Protein AF-A0A0K8QN02-F1 (afdb_monomer_lite)

Structure (mmCIF, N/CA/C/O backbone):
data_AF-A0A0K8QN02-F1
#
_entry.id   AF-A0A0K8QN02-F1
#
loop_
_atom_site.group_PDB
_atom_site.id
_atom_site.type_symbol
_atom_site.label_atom_id
_atom_site.label_alt_id
_atom_site.label_comp_id
_atom_site.label_asym_id
_atom_site.label_entity_id
_atom_site.label_seq_id
_atom_site.pdbx_PDB_ins_code
_atom_site.Cartn_x
_atom_site.Cartn_y
_atom_site.Cartn_z
_atom_site.occupancy
_atom_site.B_iso_or_equiv
_atom_site.auth_seq_id
_atom_site.auth_comp_id
_atom_site.auth_asym_id
_atom_site.auth_atom_id
_atom_site.pdbx_PDB_model_num
ATOM 1 N N . MET A 1 1 ? 34.586 -6.198 -24.414 1.00 59.16 1 MET A N 1
ATOM 2 C CA . MET A 1 1 ? 33.559 -7.266 -24.437 1.00 59.16 1 MET A CA 1
ATOM 3 C C . MET A 1 1 ? 32.762 -7.383 -23.126 1.00 59.16 1 MET A C 1
ATOM 5 O O . MET A 1 1 ? 31.981 -8.313 -23.021 1.00 59.16 1 MET A O 1
ATOM 9 N N . ALA A 1 2 ? 32.884 -6.453 -22.167 1.00 63.19 2 ALA A N 1
ATOM 10 C CA . ALA A 1 2 ? 31.941 -6.329 -21.040 1.00 63.19 2 ALA A CA 1
ATOM 11 C C . ALA A 1 2 ? 30.757 -5.384 -21.366 1.00 63.19 2 ALA A C 1
ATOM 13 O O . ALA A 1 2 ? 29.639 -5.599 -20.924 1.00 63.19 2 ALA A O 1
ATOM 14 N N . ASP A 1 3 ? 30.987 -4.439 -22.284 1.00 80.38 3 ASP A N 1
ATOM 15 C CA . ASP A 1 3 ? 30.097 -3.317 -22.614 1.00 80.38 3 ASP A CA 1
ATOM 16 C C . ASP A 1 3 ? 28.637 -3.696 -22.930 1.00 80.38 3 ASP A C 1
ATOM 18 O O . ASP A 1 3 ? 27.709 -3.095 -22.409 1.00 80.38 3 ASP A O 1
ATOM 22 N N . VAL A 1 4 ? 28.395 -4.749 -23.716 1.00 90.06 4 VAL A N 1
ATOM 23 C CA . VAL A 1 4 ? 27.017 -5.140 -24.081 1.00 90.06 4 VAL A CA 1
ATOM 24 C C . VAL A 1 4 ? 26.248 -5.803 -22.937 1.00 90.06 4 VAL A C 1
ATOM 26 O O . VAL A 1 4 ? 25.025 -5.716 -22.891 1.00 90.06 4 VAL A O 1
ATOM 29 N N . ILE A 1 5 ? 26.954 -6.478 -22.027 1.00 91.75 5 ILE A N 1
ATOM 30 C CA . ILE A 1 5 ? 26.333 -7.126 -20.868 1.00 91.75 5 ILE A CA 1
ATOM 31 C C . ILE A 1 5 ? 26.069 -6.082 -19.785 1.00 91.75 5 ILE A C 1
ATOM 33 O O . ILE A 1 5 ? 24.987 -6.075 -19.204 1.00 91.75 5 ILE A O 1
ATOM 37 N N . ASP A 1 6 ? 27.012 -5.162 -19.581 1.00 91.75 6 ASP A N 1
ATOM 38 C CA . ASP A 1 6 ? 26.863 -4.053 -18.640 1.00 91.75 6 ASP A CA 1
ATOM 39 C C . ASP A 1 6 ? 25.699 -3.137 -19.059 1.00 91.75 6 ASP A C 1
ATOM 41 O O . ASP A 1 6 ? 24.791 -2.898 -18.267 1.00 91.75 6 ASP A O 1
ATOM 45 N N . GLN A 1 7 ? 25.623 -2.751 -20.341 1.00 90.75 7 GLN A N 1
ATOM 46 C CA . GLN A 1 7 ? 24.508 -1.956 -20.879 1.00 90.75 7 GLN A CA 1
ATOM 47 C C . GLN A 1 7 ? 23.143 -2.645 -20.721 1.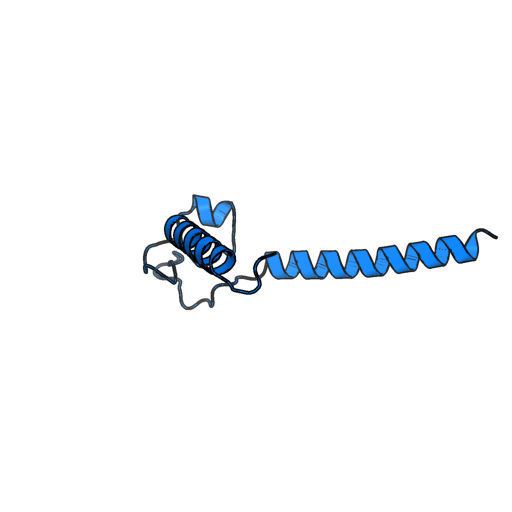00 90.75 7 GLN A C 1
ATOM 49 O O . GLN A 1 7 ? 22.145 -1.992 -20.412 1.00 90.75 7 GLN A O 1
ATOM 54 N N . ALA A 1 8 ? 23.078 -3.963 -20.939 1.00 92.56 8 ALA A N 1
ATOM 55 C CA . ALA A 1 8 ? 21.837 -4.718 -20.782 1.00 92.56 8 ALA A CA 1
ATOM 56 C C . ALA A 1 8 ? 21.386 -4.778 -19.313 1.00 92.56 8 ALA A C 1
ATOM 58 O O . ALA A 1 8 ? 20.193 -4.642 -19.029 1.00 92.56 8 ALA A O 1
ATOM 59 N N . ASN A 1 9 ? 22.331 -4.943 -18.384 1.00 94.12 9 ASN A N 1
ATOM 60 C CA . ASN A 1 9 ? 22.048 -4.956 -16.952 1.00 94.12 9 ASN A CA 1
ATOM 61 C C . ASN A 1 9 ? 21.595 -3.580 -16.454 1.00 94.12 9 ASN A C 1
ATOM 63 O O . ASN A 1 9 ? 20.591 -3.499 -15.748 1.00 94.12 9 ASN A O 1
ATOM 67 N N . ASP A 1 10 ? 22.261 -2.504 -16.879 1.00 94.62 10 ASP A N 1
ATOM 68 C CA . ASP A 1 10 ? 21.898 -1.132 -16.509 1.00 94.62 10 ASP A CA 1
ATOM 69 C C . ASP A 1 10 ? 20.473 -0.783 -16.956 1.00 94.62 10 ASP A C 1
ATOM 71 O O . ASP A 1 10 ? 19.695 -0.184 -16.203 1.00 94.62 10 ASP A O 1
ATOM 75 N N . LEU A 1 11 ? 20.095 -1.201 -18.170 1.00 94.19 11 LEU A N 1
ATOM 76 C CA . LEU A 1 11 ? 18.734 -1.020 -18.661 1.00 94.19 11 LEU A CA 1
ATOM 77 C C . LEU A 1 11 ? 17.733 -1.788 -17.789 1.00 94.19 11 LEU A C 1
ATOM 79 O O . LEU A 1 11 ? 16.779 -1.183 -17.293 1.00 94.19 11 LEU A O 1
ATOM 83 N N . ALA A 1 12 ? 17.976 -3.076 -17.535 1.00 94.75 12 ALA A N 1
ATOM 84 C CA . ALA A 1 12 ? 17.093 -3.906 -16.718 1.00 94.75 12 ALA A CA 1
ATOM 85 C C . ALA A 1 12 ? 16.929 -3.360 -15.286 1.00 94.75 12 ALA A C 1
ATOM 87 O O . ALA A 1 12 ? 15.815 -3.321 -14.751 1.00 94.75 12 ALA A O 1
ATOM 88 N N . ASP A 1 13 ? 18.013 -2.881 -14.672 1.00 95.38 13 ASP A N 1
ATOM 89 C CA . ASP A 1 13 ? 17.986 -2.281 -13.338 1.00 95.38 13 ASP A CA 1
ATOM 90 C C . ASP A 1 13 ? 17.220 -0.958 -13.319 1.00 95.38 13 ASP A C 1
ATOM 92 O O . ASP A 1 13 ? 16.465 -0.688 -12.373 1.00 95.38 13 ASP A O 1
ATOM 96 N N . SER A 1 14 ? 17.351 -0.144 -14.368 1.00 95.19 14 SER A N 1
ATOM 97 C CA . SER A 1 14 ? 16.605 1.109 -14.498 1.00 95.19 14 SER A CA 1
ATOM 98 C C . SER A 1 14 ? 15.095 0.861 -14.611 1.00 95.19 14 SER A C 1
ATOM 100 O O . SER A 1 14 ? 14.306 1.486 -13.889 1.00 95.19 14 SER A O 1
ATOM 102 N N . GLU A 1 15 ? 14.688 -0.115 -15.426 1.00 96.50 15 GLU A N 1
ATOM 103 C CA . GLU A 1 15 ? 13.292 -0.507 -15.618 1.00 96.50 15 GLU A CA 1
ATOM 104 C C . GLU A 1 15 ? 12.705 -1.078 -14.326 1.00 96.50 15 GLU A C 1
ATOM 106 O O . GLU A 1 15 ? 11.642 -0.649 -13.861 1.00 96.50 15 GLU A O 1
ATOM 111 N N . ARG A 1 16 ? 13.434 -1.992 -13.677 1.00 95.81 16 ARG A N 1
ATOM 112 C CA . ARG A 1 16 ? 13.030 -2.580 -12.398 1.00 95.81 16 ARG A CA 1
ATOM 113 C C . ARG A 1 16 ? 12.865 -1.513 -11.324 1.00 95.81 16 ARG A C 1
ATOM 115 O O . ARG A 1 16 ? 11.864 -1.507 -10.603 1.00 95.81 16 ARG A O 1
ATOM 122 N N . SER A 1 17 ? 13.814 -0.586 -11.235 1.00 95.88 17 SER A N 1
ATOM 123 C CA . SER A 1 17 ? 13.766 0.524 -10.283 1.00 95.88 17 SER A CA 1
ATOM 124 C C . SER A 1 17 ? 12.560 1.429 -10.528 1.00 95.88 17 SER A C 1
ATOM 126 O O . SER A 1 17 ? 11.896 1.832 -9.570 1.00 95.88 17 SER A O 1
ATOM 128 N N . ALA A 1 18 ? 12.234 1.726 -11.788 1.00 94.88 18 ALA A N 1
ATOM 129 C CA . ALA A 1 18 ? 11.056 2.514 -12.136 1.00 94.88 18 ALA A CA 1
ATOM 130 C C . ALA A 1 18 ? 9.758 1.828 -11.678 1.00 94.88 18 ALA A C 1
ATOM 132 O O . ALA A 1 18 ? 8.920 2.460 -11.030 1.00 94.88 18 ALA A O 1
ATOM 133 N N . LEU A 1 19 ? 9.620 0.522 -11.923 1.00 94.56 19 LEU A N 1
ATOM 134 C CA . LEU A 1 19 ? 8.451 -0.251 -11.492 1.00 94.56 19 LEU A CA 1
ATOM 135 C C . LEU A 1 19 ? 8.315 -0.303 -9.965 1.00 94.56 19 LEU A C 1
ATOM 137 O O . LEU A 1 19 ? 7.223 -0.081 -9.437 1.00 94.56 19 LEU A O 1
ATOM 141 N N . VAL A 1 20 ? 9.416 -0.534 -9.242 1.00 94.06 20 VAL A N 1
ATOM 142 C CA . VAL A 1 20 ? 9.420 -0.526 -7.769 1.00 94.06 20 VAL A CA 1
ATOM 143 C C . VAL A 1 20 ? 8.982 0.838 -7.236 1.00 94.06 20 VAL A C 1
ATOM 145 O O . VAL A 1 20 ? 8.132 0.901 -6.348 1.00 94.06 20 VAL A O 1
ATOM 148 N N . ARG A 1 21 ? 9.492 1.937 -7.805 1.00 93.12 21 ARG A N 1
ATOM 149 C CA . ARG A 1 21 ? 9.099 3.300 -7.412 1.00 93.12 21 ARG A CA 1
ATOM 150 C C . ARG A 1 21 ? 7.604 3.539 -7.610 1.00 93.12 21 ARG A C 1
ATOM 152 O O . ARG A 1 21 ? 6.953 4.057 -6.704 1.00 93.12 21 ARG A O 1
ATOM 159 N N . LEU A 1 22 ? 7.044 3.121 -8.747 1.00 90.19 22 LEU A N 1
ATOM 160 C CA . LEU A 1 22 ? 5.605 3.233 -9.008 1.00 90.19 22 LEU A CA 1
ATOM 161 C C . LEU A 1 22 ? 4.777 2.418 -8.007 1.00 90.19 22 LEU A C 1
ATOM 163 O O . LEU A 1 22 ? 3.765 2.906 -7.503 1.00 90.19 22 LEU A O 1
ATOM 167 N N . GLN A 1 23 ? 5.210 1.198 -7.686 1.00 87.50 23 GLN A N 1
ATOM 168 C CA . GLN A 1 23 ? 4.519 0.339 -6.726 1.00 87.50 23 GLN A CA 1
ATOM 169 C C . GLN A 1 23 ? 4.539 0.929 -5.310 1.00 87.50 23 GLN A C 1
ATOM 171 O O . GLN A 1 23 ? 3.504 0.954 -4.642 1.00 87.50 23 GLN A O 1
ATOM 176 N N . VAL A 1 24 ? 5.687 1.448 -4.864 1.00 86.56 24 VAL A N 1
ATOM 177 C CA . VAL A 1 24 ? 5.817 2.131 -3.568 1.00 86.56 24 VAL A CA 1
ATOM 178 C C . VAL A 1 24 ? 4.918 3.366 -3.521 1.00 86.56 24 VAL A C 1
ATOM 180 O O . VAL A 1 24 ? 4.153 3.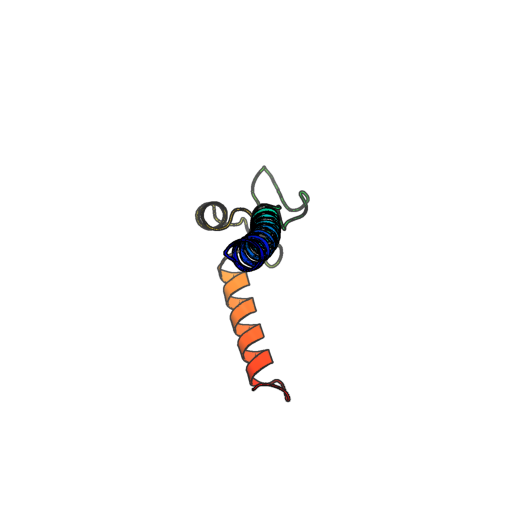520 -2.570 1.00 86.56 24 VAL A O 1
ATOM 183 N N . ALA A 1 25 ? 4.931 4.196 -4.569 1.00 84.06 25 ALA A N 1
ATOM 184 C CA . ALA A 1 25 ? 4.083 5.384 -4.650 1.00 84.06 25 ALA A CA 1
ATOM 185 C C . ALA A 1 25 ? 2.588 5.030 -4.557 1.00 84.06 25 ALA A C 1
ATOM 187 O O . ALA A 1 25 ? 1.848 5.650 -3.795 1.00 84.06 25 ALA A O 1
ATOM 188 N N . ARG A 1 26 ? 2.141 3.978 -5.256 1.00 79.38 26 ARG A N 1
ATOM 189 C CA . ARG A 1 26 ? 0.762 3.461 -5.152 1.00 79.38 26 ARG A CA 1
ATOM 190 C C . ARG A 1 26 ? 0.418 2.945 -3.754 1.00 79.38 26 ARG A C 1
ATOM 192 O O . ARG A 1 26 ? -0.727 3.061 -3.326 1.00 79.38 26 ARG A O 1
ATOM 199 N N . GLY A 1 27 ? 1.381 2.349 -3.053 1.00 71.62 27 GLY A N 1
ATOM 200 C CA . GLY A 1 27 ? 1.214 1.907 -1.668 1.00 71.62 27 GLY A CA 1
ATOM 201 C C . GLY A 1 27 ? 1.075 3.068 -0.680 1.00 71.62 27 GLY A C 1
ATOM 202 O O . GLY A 1 27 ? 0.354 2.938 0.303 1.00 71.62 27 GLY A O 1
ATOM 203 N N . GLN A 1 28 ? 1.719 4.203 -0.956 1.00 70.56 28 GLN A N 1
ATOM 204 C CA . GLN A 1 28 ? 1.674 5.401 -0.113 1.00 70.56 28 GLN A CA 1
ATOM 205 C C . GLN A 1 28 ? 0.466 6.303 -0.389 1.00 70.56 28 GLN A C 1
ATOM 207 O O . GLN A 1 28 ? 0.080 7.083 0.480 1.00 70.56 28 GLN A O 1
ATOM 212 N N . GLN A 1 29 ? -0.153 6.207 -1.570 1.00 63.59 29 GLN A N 1
ATOM 213 C CA . GLN A 1 29 ? -1.342 6.998 -1.871 1.00 63.59 29 GLN A CA 1
ATOM 214 C C . GLN A 1 29 ? -2.523 6.598 -0.964 1.00 63.59 29 GLN A C 1
ATOM 216 O O . GLN A 1 29 ? -2.824 5.403 -0.824 1.00 63.59 29 GLN A O 1
ATOM 221 N N . PRO A 1 30 ? -3.223 7.579 -0.358 1.00 57.56 30 PRO A N 1
ATOM 222 C CA . PRO A 1 30 ? -4.467 7.331 0.354 1.00 57.56 30 PRO A CA 1
ATOM 223 C C . PRO A 1 30 ? -5.485 6.733 -0.618 1.00 57.56 30 PRO A C 1
ATOM 225 O O . PRO A 1 30 ? -5.888 7.372 -1.584 1.00 57.56 30 PRO A O 1
ATOM 228 N N . ARG A 1 31 ? -5.897 5.487 -0.376 1.00 60.09 31 ARG A N 1
ATOM 229 C CA . ARG A 1 31 ? -6.928 4.811 -1.183 1.00 60.09 31 ARG A CA 1
ATOM 230 C C . ARG A 1 31 ? -8.342 5.265 -0.826 1.00 60.09 31 ARG A C 1
ATOM 232 O O . ARG A 1 31 ? -9.285 4.940 -1.538 1.00 60.09 31 ARG A O 1
ATOM 239 N N . VAL A 1 32 ? -8.481 6.011 0.268 1.00 55.25 32 VAL A N 1
ATOM 240 C CA . VAL A 1 32 ? -9.742 6.611 0.688 1.00 55.25 32 VAL A CA 1
ATOM 241 C C . VAL A 1 32 ? -9.789 8.045 0.166 1.00 55.25 32 VAL A C 1
ATOM 243 O O . VAL A 1 32 ? -8.872 8.818 0.457 1.00 55.25 32 VAL A O 1
ATOM 246 N N . PRO A 1 33 ? -10.851 8.439 -0.548 1.00 55.88 33 PRO A N 1
ATOM 247 C CA . PRO A 1 33 ? -11.158 9.845 -0.730 1.00 55.88 33 PRO A CA 1
ATOM 248 C C . PRO A 1 33 ? -11.261 10.539 0.645 1.00 55.88 33 PRO A C 1
ATOM 250 O O . PRO A 1 33 ? -11.764 9.918 1.589 1.00 55.88 33 PRO A O 1
ATOM 253 N N . PRO A 1 34 ? -10.827 11.805 0.789 1.00 55.38 34 PRO A N 1
ATOM 254 C CA . PRO A 1 34 ? -10.821 12.520 2.072 1.00 55.38 34 PRO A CA 1
ATOM 255 C C . PRO A 1 34 ? -12.207 12.610 2.737 1.00 55.38 34 PRO A C 1
ATOM 257 O O . PRO A 1 34 ? -12.292 12.827 3.942 1.00 55.38 34 PRO A O 1
ATOM 260 N N . GLN A 1 35 ? -13.286 12.377 1.982 1.00 52.56 35 GLN A N 1
ATOM 261 C CA . GLN A 1 35 ? -14.671 12.406 2.459 1.00 52.56 35 GLN A CA 1
ATOM 262 C C . GLN A 1 35 ? -15.100 11.291 3.442 1.00 52.56 35 GLN A C 1
ATOM 264 O O . GLN A 1 35 ? -16.242 11.316 3.883 1.00 52.56 35 GLN A O 1
ATOM 269 N N . HIS A 1 36 ? -14.229 10.355 3.842 1.00 57.59 36 HIS A N 1
ATOM 270 C CA . HIS A 1 36 ? -14.542 9.350 4.884 1.00 57.59 36 HIS A CA 1
ATOM 271 C C . HIS A 1 36 ? -13.777 9.576 6.198 1.00 57.59 36 HIS A C 1
ATOM 273 O O . HIS A 1 36 ? -13.456 8.626 6.918 1.00 57.59 36 HIS A O 1
ATOM 279 N N . ALA A 1 37 ? -13.446 10.831 6.502 1.00 63.31 37 ALA A N 1
ATOM 280 C CA . ALA A 1 37 ? -12.935 11.230 7.804 1.00 63.31 37 ALA A CA 1
ATOM 281 C C . ALA A 1 37 ? -13.993 12.050 8.556 1.00 63.31 37 ALA A C 1
ATOM 283 O O . ALA A 1 37 ? -14.348 13.145 8.124 1.00 63.31 37 ALA A O 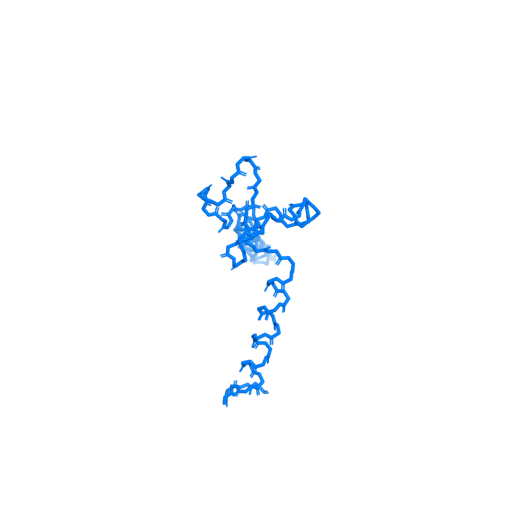1
ATOM 284 N N . THR A 1 38 ? -14.476 11.541 9.690 1.00 67.25 38 THR A N 1
ATOM 285 C CA . THR A 1 38 ? -15.342 12.284 10.624 1.00 67.25 38 THR A CA 1
ATOM 286 C C . THR A 1 38 ? -14.536 12.555 11.887 1.00 67.25 38 THR A C 1
ATOM 288 O O . THR A 1 38 ? -13.913 11.642 12.428 1.00 67.25 38 THR A O 1
ATOM 291 N N . ASP A 1 39 ? -14.471 13.814 12.324 1.00 70.94 39 ASP A N 1
ATOM 292 C CA . ASP A 1 39 ? -13.700 14.244 13.503 1.00 70.94 39 ASP A CA 1
ATOM 293 C C . ASP A 1 39 ? -12.216 13.820 13.479 1.00 70.94 39 ASP A C 1
ATOM 295 O O . ASP A 1 39 ? -11.619 13.470 14.497 1.00 70.94 39 ASP A O 1
ATOM 299 N N . GLY A 1 40 ? -11.609 13.796 12.286 1.00 72.88 40 GLY A N 1
ATOM 300 C CA . GLY A 1 40 ? -10.213 13.383 12.092 1.00 72.88 40 GLY A CA 1
ATOM 301 C C . GLY A 1 40 ? -9.969 11.871 12.181 1.00 72.88 40 GLY A C 1
ATOM 302 O O . GLY A 1 40 ? -8.825 11.427 12.081 1.00 72.88 40 GLY A O 1
ATOM 303 N N . ARG A 1 41 ? -11.022 11.061 12.334 1.00 75.12 41 ARG A N 1
ATOM 304 C CA . ARG A 1 41 ? -10.948 9.594 12.349 1.00 75.12 41 ARG A CA 1
ATOM 305 C C . ARG A 1 41 ? -11.368 9.039 11.002 1.00 75.12 41 ARG A C 1
ATOM 307 O O . ARG A 1 41 ? -12.379 9.462 10.451 1.00 75.12 41 ARG A O 1
ATOM 314 N N . ARG A 1 42 ? -10.622 8.060 10.486 1.00 82.00 42 ARG A N 1
ATOM 315 C CA . ARG A 1 42 ? -11.037 7.348 9.273 1.00 82.00 42 ARG A CA 1
ATOM 316 C C . ARG A 1 42 ? -12.159 6.382 9.574 1.00 82.00 42 ARG A C 1
ATOM 318 O O . ARG A 1 42 ? -12.070 5.628 10.541 1.00 82.00 42 ARG A O 1
ATOM 325 N N . ILE A 1 43 ? -13.151 6.374 8.703 1.00 88.56 43 ILE A N 1
ATOM 326 C CA . ILE A 1 43 ? -14.329 5.531 8.803 1.00 88.56 43 ILE A CA 1
ATOM 327 C C . ILE A 1 43 ? -14.243 4.409 7.767 1.00 88.56 43 ILE A C 1
ATOM 329 O O . ILE A 1 43 ? -13.816 4.625 6.633 1.00 88.56 43 ILE A O 1
ATOM 333 N N . CYS A 1 44 ? -14.616 3.202 8.181 1.00 87.62 44 CYS A N 1
ATOM 334 C CA . CYS A 1 44 ? -14.742 2.043 7.314 1.00 87.62 44 CYS A CA 1
ATOM 335 C C . CYS A 1 44 ? -15.838 2.292 6.273 1.00 87.62 44 CYS A C 1
ATOM 337 O O . CYS A 1 44 ? -16.967 2.619 6.635 1.00 87.62 44 CYS A O 1
ATOM 339 N N . ILE A 1 45 ? -15.524 2.090 4.993 1.00 86.81 45 ILE A N 1
ATOM 340 C CA . ILE A 1 45 ? -16.486 2.289 3.901 1.00 86.81 45 ILE A CA 1
ATOM 341 C C . ILE A 1 45 ? -17.635 1.266 3.904 1.00 86.81 45 ILE A C 1
ATOM 343 O O . ILE A 1 45 ? -18.708 1.559 3.388 1.00 86.81 45 ILE A O 1
ATOM 347 N N . ASP A 1 46 ? -17.425 0.087 4.496 1.00 88.56 46 ASP A N 1
ATOM 348 C CA . ASP A 1 46 ? -18.407 -1.002 4.481 1.00 88.56 46 ASP A CA 1
ATOM 349 C C . ASP A 1 46 ? -19.386 -0.937 5.660 1.00 88.56 46 ASP A C 1
ATOM 351 O O . ASP A 1 46 ? -20.595 -1.055 5.470 1.00 88.56 46 ASP A O 1
ATOM 355 N N . CYS A 1 47 ? -18.877 -0.765 6.887 1.00 88.88 47 CYS A N 1
ATOM 356 C CA . CYS A 1 47 ? -19.700 -0.797 8.103 1.00 88.88 47 CYS A CA 1
ATOM 357 C C . CYS A 1 47 ? -19.931 0.574 8.750 1.00 88.88 47 CYS A C 1
ATOM 359 O O . CYS A 1 47 ? -20.758 0.681 9.650 1.00 88.88 47 CYS A O 1
ATOM 361 N N . GLY A 1 48 ? -19.214 1.622 8.331 1.00 88.06 48 GLY A N 1
ATOM 362 C CA . GLY A 1 48 ? -19.342 2.957 8.921 1.00 88.06 48 GLY A CA 1
ATOM 363 C C . GLY A 1 48 ? -18.695 3.120 10.303 1.00 88.06 48 GLY A C 1
ATOM 364 O O . GLY A 1 48 ? -18.815 4.183 10.908 1.00 88.06 48 GLY A O 1
ATOM 365 N N . GLU A 1 49 ? -17.989 2.108 10.814 1.00 89.81 49 GLU A N 1
ATOM 366 C CA . GLU A 1 49 ? -17.271 2.202 12.088 1.00 89.81 49 GLU A CA 1
ATOM 367 C C . GLU A 1 49 ? -15.874 2.827 11.925 1.00 89.81 49 GLU A C 1
ATOM 369 O O . GLU A 1 49 ? -15.255 2.709 10.862 1.00 89.81 49 GLU A O 1
ATOM 374 N N . PRO A 1 50 ? -15.318 3.466 12.970 1.00 89.25 50 PRO A N 1
ATOM 375 C CA . PRO A 1 50 ? -13.955 3.983 12.933 1.00 89.25 50 PRO A CA 1
ATOM 376 C C . PRO A 1 50 ? -12.918 2.875 12.708 1.00 89.25 50 PRO A C 1
ATOM 378 O O . PRO A 1 50 ? -12.890 1.872 13.421 1.00 89.25 50 PRO A O 1
ATOM 381 N N . ILE A 1 51 ? -12.003 3.080 11.759 1.00 89.44 51 ILE A N 1
ATOM 382 C CA . ILE A 1 51 ? -10.877 2.169 11.533 1.00 89.44 51 ILE A CA 1
ATOM 383 C C . ILE A 1 51 ? -9.909 2.290 12.713 1.00 89.44 51 ILE A C 1
ATOM 385 O O . ILE A 1 51 ? -9.498 3.390 13.093 1.00 89.44 51 ILE A O 1
ATOM 389 N N . SER A 1 52 ? -9.522 1.148 13.286 1.00 89.88 52 SER A N 1
ATOM 390 C CA . SER A 1 52 ? -8.634 1.121 14.446 1.00 89.88 52 SER A CA 1
ATOM 391 C C . SER A 1 52 ? -7.280 1.771 14.145 1.00 89.88 52 SER A C 1
ATOM 393 O O . SER A 1 52 ? -6.711 1.631 13.058 1.00 89.88 52 SER A O 1
ATOM 395 N N . HIS A 1 53 ? -6.713 2.447 15.146 1.00 87.50 53 HIS A N 1
ATOM 396 C CA . HIS A 1 53 ? -5.396 3.071 15.008 1.00 87.50 53 HIS A CA 1
ATOM 397 C C . HIS A 1 53 ? -4.306 2.037 14.691 1.00 87.50 53 HIS A C 1
ATOM 399 O O . HIS A 1 53 ? -3.403 2.309 13.909 1.00 87.50 53 HIS A O 1
ATOM 405 N N . GLN A 1 54 ? -4.413 0.824 15.242 1.00 89.56 54 GLN A N 1
ATOM 406 C CA . GLN A 1 54 ? -3.494 -0.272 14.935 1.00 89.56 54 GLN A CA 1
ATOM 407 C C . GLN A 1 54 ? -3.538 -0.654 13.446 1.00 89.56 54 GLN A C 1
ATOM 409 O O . GLN A 1 54 ? -2.487 -0.856 12.838 1.00 89.56 54 GLN A O 1
ATOM 414 N N . ARG A 1 55 ? -4.734 -0.699 12.835 1.00 89.81 55 ARG A N 1
ATOM 415 C CA . ARG A 1 55 ? -4.884 -0.973 11.398 1.00 89.81 55 ARG A CA 1
ATOM 416 C C . ARG A 1 55 ? -4.291 0.153 10.560 1.00 89.81 55 ARG A C 1
ATOM 418 O O . ARG A 1 55 ? -3.559 -0.138 9.624 1.00 89.81 55 ARG A O 1
ATOM 425 N N . LEU A 1 56 ? -4.546 1.411 10.922 1.00 86.56 56 LEU A N 1
ATOM 426 C CA . LEU A 1 56 ? -3.985 2.575 10.224 1.00 86.56 56 LEU A CA 1
ATOM 427 C C . LEU A 1 56 ? -2.462 2.693 10.390 1.00 86.56 56 LEU A C 1
ATOM 429 O O . LEU A 1 56 ? -1.793 3.164 9.478 1.00 86.56 56 LEU A O 1
ATOM 433 N N . ALA A 1 57 ? -1.900 2.246 11.512 1.00 85.50 57 ALA A N 1
ATOM 434 C CA . ALA A 1 57 ? -0.453 2.210 11.709 1.00 85.50 57 ALA A CA 1
ATOM 435 C C . ALA A 1 57 ? 0.220 1.137 10.835 1.00 85.50 57 ALA A C 1
ATOM 437 O O . ALA A 1 57 ? 1.274 1.389 10.259 1.00 85.50 57 ALA A O 1
ATOM 438 N N . ALA A 1 58 ? -0.394 -0.046 10.709 1.00 88.75 58 ALA A N 1
ATOM 439 C CA . ALA A 1 58 ? 0.127 -1.131 9.875 1.00 88.75 58 ALA A CA 1
ATOM 440 C C . ALA A 1 58 ? -0.116 -0.899 8.373 1.00 88.75 58 ALA A C 1
ATOM 442 O O . ALA A 1 58 ? 0.742 -1.195 7.543 1.00 88.75 58 ALA A O 1
ATOM 443 N N . VAL A 1 59 ? -1.292 -0.374 8.023 1.00 86.94 59 VAL A N 1
ATOM 444 C CA . VAL A 1 59 ? -1.724 -0.087 6.653 1.00 86.94 59 VAL A CA 1
ATOM 445 C C . VAL A 1 59 ? -2.273 1.342 6.608 1.00 86.94 59 VAL A C 1
ATOM 447 O O . VAL A 1 59 ? -3.482 1.563 6.750 1.00 86.94 59 VAL A O 1
ATOM 450 N N . PRO A 1 60 ? -1.402 2.341 6.372 1.00 81.81 60 PRO A N 1
ATOM 451 C CA . PRO A 1 60 ? -1.783 3.749 6.378 1.00 81.81 60 PRO A CA 1
ATOM 452 C C . PRO A 1 60 ? -2.814 4.134 5.333 1.00 81.81 60 PRO A C 1
ATOM 454 O O . PRO A 1 60 ? -3.326 5.238 5.382 1.00 81.81 60 PRO A O 1
ATOM 457 N N . ASN A 1 61 ? -3.157 3.289 4.372 1.00 78.00 61 ASN A N 1
ATOM 458 C CA . ASN A 1 61 ? -4.173 3.562 3.359 1.00 78.00 61 ASN A CA 1
ATOM 459 C C . ASN A 1 61 ? -5.376 2.612 3.443 1.00 78.00 61 ASN A C 1
ATOM 461 O O . ASN A 1 61 ? -6.105 2.493 2.461 1.00 78.00 61 ASN A O 1
ATOM 465 N N . ALA A 1 62 ? -5.606 1.972 4.596 1.00 85.12 62 ALA A N 1
ATOM 466 C CA . ALA A 1 62 ? -6.778 1.127 4.810 1.00 85.12 62 ALA A CA 1
ATOM 467 C C . ALA A 1 62 ? -8.085 1.915 4.584 1.00 85.12 62 ALA A C 1
ATOM 469 O O . ALA A 1 62 ? -8.226 3.047 5.063 1.00 85.12 62 ALA A O 1
ATOM 470 N N . VAL A 1 63 ? -9.010 1.304 3.836 1.00 86.94 63 VAL A N 1
ATOM 471 C CA . VAL A 1 63 ? -10.345 1.835 3.477 1.00 86.94 63 VAL A CA 1
ATOM 472 C C . VAL A 1 63 ? -11.480 1.157 4.255 1.00 86.94 63 VAL A C 1
ATOM 474 O O . VAL A 1 63 ? -12.584 1.688 4.324 1.00 86.94 63 VAL A O 1
ATOM 477 N N . ALA A 1 64 ? -11.205 -0.004 4.849 1.00 88.69 64 ALA A N 1
ATOM 478 C CA . ALA A 1 64 ? -12.153 -0.821 5.592 1.00 88.69 64 ALA A CA 1
ATOM 479 C C . ALA A 1 64 ? -11.518 -1.310 6.905 1.00 88.69 64 ALA A C 1
ATOM 481 O O . ALA A 1 64 ? -10.292 -1.287 7.064 1.00 88.69 64 ALA A O 1
ATOM 482 N N . CYS A 1 65 ? -12.350 -1.709 7.868 1.00 91.00 65 CYS A N 1
ATOM 483 C CA . CYS A 1 65 ? -11.883 -2.342 9.098 1.00 91.00 65 CYS A CA 1
ATOM 484 C C . CYS A 1 65 ? -11.434 -3.788 8.832 1.00 91.00 65 CYS A C 1
ATOM 486 O O . CYS A 1 65 ? -11.827 -4.404 7.839 1.00 91.00 65 CYS A O 1
ATOM 488 N N . THR A 1 66 ? -10.636 -4.342 9.749 1.00 91.75 66 THR A N 1
ATOM 489 C CA . THR A 1 66 ? -10.105 -5.710 9.645 1.00 91.75 66 THR A CA 1
ATOM 490 C C . THR A 1 66 ? -11.209 -6.752 9.451 1.00 91.75 66 THR A C 1
ATOM 492 O O . THR A 1 66 ? -11.034 -7.679 8.664 1.00 91.75 66 THR A O 1
ATOM 495 N N . ASP A 1 67 ? -12.354 -6.589 10.118 1.00 91.88 67 ASP A N 1
ATOM 496 C CA . ASP A 1 67 ? -13.463 -7.545 10.040 1.00 91.88 67 ASP A CA 1
ATOM 497 C C . ASP A 1 67 ? -14.136 -7.527 8.662 1.00 91.88 67 ASP A C 1
ATOM 499 O O . ASP A 1 67 ? -14.408 -8.580 8.082 1.00 91.88 67 ASP A O 1
ATOM 503 N N . CYS A 1 68 ? -14.348 -6.333 8.097 1.00 90.75 68 CYS A N 1
ATOM 504 C CA . CYS A 1 68 ? -14.905 -6.178 6.753 1.00 90.75 68 CYS A CA 1
ATOM 505 C C . CYS A 1 68 ? -13.939 -6.699 5.679 1.00 90.75 68 CYS A C 1
ATOM 507 O O . CYS A 1 68 ? -14.378 -7.385 4.752 1.00 90.75 68 CYS A O 1
ATOM 509 N N . GLU A 1 69 ? -12.631 -6.459 5.833 1.00 89.50 69 GLU A N 1
ATOM 510 C CA . GLU A 1 69 ? -11.613 -7.036 4.945 1.00 89.50 69 GLU A CA 1
ATOM 511 C C . GLU A 1 69 ? -11.591 -8.565 5.025 1.00 89.50 69 GLU A C 1
ATOM 513 O O . GLU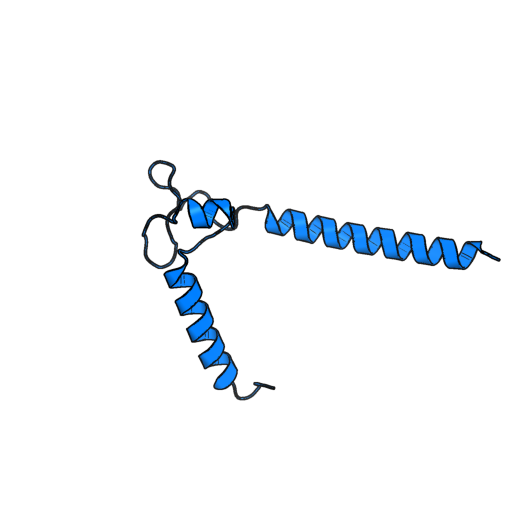 A 1 69 ? -11.647 -9.227 3.989 1.00 89.50 69 GLU A O 1
ATOM 518 N N . ALA A 1 70 ? -11.605 -9.147 6.227 1.00 90.19 70 ALA A N 1
ATOM 519 C CA . ALA A 1 70 ? -11.654 -10.598 6.391 1.00 90.19 70 ALA A CA 1
ATOM 520 C C . ALA A 1 70 ? -12.918 -11.190 5.743 1.00 90.19 70 ALA A C 1
ATOM 522 O O . ALA A 1 70 ? -12.849 -12.176 5.001 1.00 90.19 70 ALA A O 1
ATOM 523 N N . ALA A 1 71 ? -14.078 -10.563 5.953 1.00 88.56 71 ALA A N 1
ATOM 524 C CA . ALA A 1 71 ? -15.332 -10.981 5.336 1.00 88.56 71 ALA A CA 1
ATOM 525 C C . ALA A 1 71 ? -15.295 -10.890 3.798 1.00 88.56 71 ALA A C 1
ATOM 527 O O . ALA A 1 71 ? -15.842 -11.761 3.113 1.00 88.56 71 ALA A O 1
ATOM 528 N N . ALA A 1 72 ? -14.657 -9.862 3.233 1.00 86.62 72 ALA A N 1
ATOM 529 C CA . ALA A 1 72 ? -14.441 -9.742 1.792 1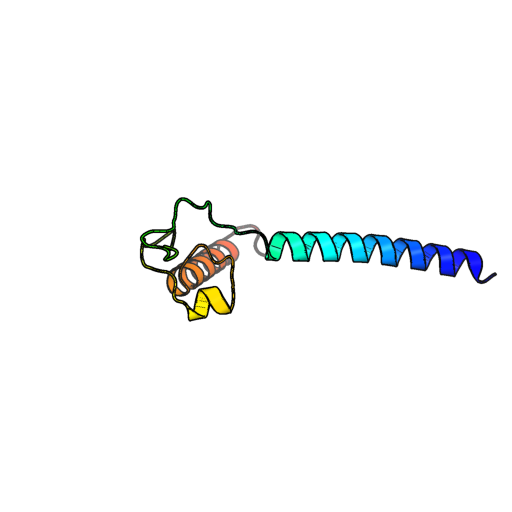.00 86.62 72 ALA A CA 1
ATOM 530 C C . ALA A 1 72 ? -13.522 -10.857 1.264 1.00 86.62 72 ALA A C 1
ATOM 532 O O . ALA A 1 72 ? -13.885 -11.543 0.312 1.00 86.62 72 ALA A O 1
ATOM 533 N N . GLU A 1 73 ? -12.401 -11.135 1.934 1.00 85.31 73 GLU A N 1
ATOM 534 C CA . GLU A 1 73 ? -11.485 -12.221 1.557 1.00 85.31 73 GLU A CA 1
ATOM 535 C C . GLU A 1 73 ? -12.144 -13.606 1.615 1.00 85.31 73 GLU A C 1
ATOM 537 O O . GLU A 1 73 ? -11.860 -14.487 0.795 1.00 85.31 73 GLU A O 1
ATOM 542 N N . HIS A 1 74 ? -13.021 -13.842 2.593 1.00 81.25 74 HIS A N 1
ATOM 543 C CA . HIS A 1 74 ? -13.809 -15.071 2.661 1.00 81.25 74 HIS A CA 1
ATOM 544 C C . HIS A 1 74 ? -14.788 -15.169 1.485 1.00 81.25 74 HIS A C 1
ATOM 546 O O . HIS A 1 74 ? -14.825 -16.207 0.817 1.00 81.25 74 HIS A O 1
ATOM 552 N N . ARG A 1 75 ? -15.526 -14.092 1.175 1.00 76.69 75 ARG A N 1
ATOM 553 C CA . ARG A 1 75 ? -16.433 -14.034 0.013 1.00 76.69 75 ARG A CA 1
ATOM 554 C C . ARG A 1 75 ? -15.694 -14.278 -1.302 1.00 76.69 75 ARG A C 1
ATOM 556 O O . ARG A 1 75 ? -16.137 -15.115 -2.088 1.00 76.69 75 ARG A O 1
ATOM 563 N N . ASP A 1 76 ? -14.541 -13.651 -1.500 1.00 74.12 76 ASP A N 1
ATOM 564 C CA . ASP A 1 76 ? -13.709 -13.835 -2.690 1.00 74.12 76 ASP A CA 1
ATOM 565 C C . ASP A 1 76 ? -13.186 -15.265 -2.816 1.00 74.12 76 ASP A C 1
ATOM 567 O O . ASP A 1 76 ? -13.202 -15.838 -3.906 1.00 74.12 76 ASP A O 1
ATOM 571 N N . ARG A 1 77 ? -12.767 -15.892 -1.710 1.00 70.31 77 ARG A N 1
ATOM 572 C CA . ARG A 1 77 ? -12.368 -17.308 -1.713 1.00 70.31 77 ARG A CA 1
ATOM 573 C C . ARG A 1 77 ? -13.522 -18.224 -2.106 1.00 70.31 77 ARG A C 1
ATOM 575 O O . ARG A 1 77 ? -13.307 -19.154 -2.885 1.00 70.31 77 ARG A O 1
ATOM 582 N N . HIS A 1 78 ? -14.733 -17.968 -1.614 1.00 67.25 78 HIS A N 1
ATOM 583 C CA . HIS A 1 78 ? -15.919 -18.719 -2.025 1.00 67.25 78 HIS A CA 1
ATOM 584 C C . HIS A 1 78 ? -16.263 -18.482 -3.498 1.00 67.25 78 HIS A C 1
ATOM 586 O O . HIS A 1 78 ? -16.529 -19.449 -4.209 1.00 67.25 78 HIS A O 1
ATOM 592 N N . HIS A 1 79 ? -16.200 -17.237 -3.978 1.00 67.88 79 HIS A N 1
ATOM 593 C CA . HIS A 1 79 ? -16.435 -16.913 -5.383 1.00 67.88 79 HIS A CA 1
ATOM 594 C C . HIS A 1 79 ? -15.408 -17.591 -6.296 1.00 67.88 79 HIS A C 1
ATOM 596 O O . HIS A 1 79 ? -15.785 -18.221 -7.277 1.00 67.88 79 HIS A O 1
ATOM 602 N N . ARG A 1 80 ? -14.115 -17.546 -5.946 1.00 67.38 80 ARG A N 1
ATOM 603 C CA . ARG A 1 80 ? -13.051 -18.232 -6.693 1.00 67.38 80 ARG A CA 1
ATOM 604 C C . ARG A 1 80 ? -13.257 -19.740 -6.715 1.00 67.38 80 ARG A C 1
ATOM 606 O O . ARG A 1 80 ? -13.201 -20.311 -7.788 1.00 67.38 80 ARG 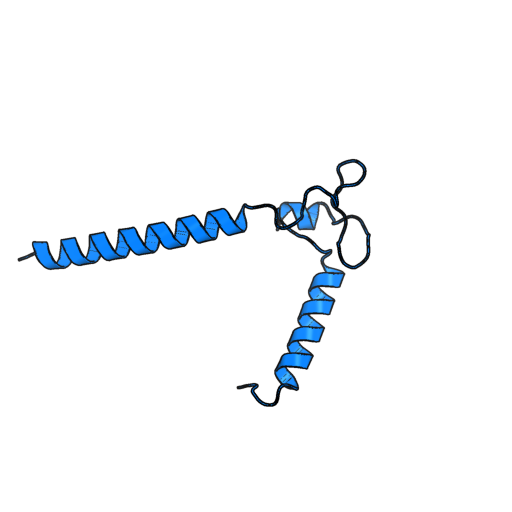A O 1
ATOM 613 N N . ARG A 1 81 ? -13.562 -20.379 -5.579 1.00 66.31 81 ARG A N 1
ATOM 614 C CA . ARG A 1 81 ? -13.834 -21.832 -5.513 1.00 66.31 81 ARG A CA 1
ATOM 615 C C . ARG A 1 81 ? -15.053 -22.263 -6.323 1.00 66.31 81 ARG A C 1
ATOM 617 O O . ARG A 1 81 ? -15.118 -23.401 -6.766 1.00 66.31 81 ARG A O 1
ATOM 624 N N . ARG A 1 82 ? -16.040 -21.381 -6.449 1.00 63.38 82 ARG A N 1
ATOM 625 C CA . ARG A 1 82 ? -17.306 -21.649 -7.135 1.00 63.38 82 ARG A CA 1
ATOM 626 C C . ARG A 1 82 ? -17.318 -21.115 -8.572 1.00 63.38 82 ARG A C 1
ATOM 628 O O . ARG A 1 82 ? -18.319 -21.269 -9.265 1.00 63.38 82 ARG A O 1
ATOM 635 N N . SER A 1 83 ? -16.223 -20.485 -9.001 1.00 68.62 83 SER A N 1
ATOM 636 C CA . SER A 1 83 ? -16.030 -20.009 -10.364 1.00 68.62 83 SER A CA 1
ATOM 637 C C . SER A 1 83 ? -15.864 -21.209 -11.298 1.00 68.62 83 SER A C 1
ATOM 639 O O . SER A 1 83 ? -15.052 -22.084 -10.996 1.00 68.62 83 SER A O 1
ATOM 641 N N . PRO A 1 84 ? -16.542 -21.236 -12.459 1.00 69.94 84 PRO A N 1
ATOM 642 C CA . PRO A 1 84 ? -16.328 -22.264 -13.482 1.00 69.94 84 PRO A CA 1
ATOM 643 C C . PRO A 1 84 ? -14.894 -22.296 -14.033 1.00 69.94 84 PRO A C 1
ATOM 645 O O . PRO A 1 84 ? -14.518 -23.250 -14.702 1.00 69.94 84 PRO A O 1
ATOM 648 N N . TRP A 1 85 ? -14.115 -21.243 -13.768 1.00 61.25 85 TRP A N 1
ATOM 649 C CA . TRP A 1 85 ? -12.757 -21.027 -14.268 1.00 61.25 85 TRP A CA 1
ATOM 650 C C . TRP A 1 85 ? -11.718 -20.978 -13.139 1.00 61.25 85 TRP A C 1
ATOM 652 O O . TRP A 1 85 ? -10.664 -20.362 -13.295 1.00 61.25 85 TRP A O 1
ATOM 662 N N . ALA A 1 86 ? -12.033 -21.535 -11.966 1.00 62.56 86 ALA A N 1
ATOM 663 C CA . ALA A 1 86 ? -11.019 -21.746 -10.934 1.00 62.56 86 ALA A CA 1
ATOM 664 C C . ALA A 1 86 ? -9.955 -22.732 -11.464 1.00 62.56 86 ALA A C 1
ATOM 666 O O . ALA A 1 86 ? -10.344 -23.666 -12.168 1.00 62.56 86 ALA A O 1
ATOM 667 N N . PRO A 1 87 ? -8.653 -22.524 -11.183 1.00 60.72 87 PRO A N 1
ATOM 668 C CA . PRO A 1 87 ? -7.612 -23.461 -11.603 1.00 60.72 87 PRO A CA 1
ATOM 669 C C . PRO A 1 87 ? -7.802 -24.852 -10.989 1.00 60.72 87 PRO A C 1
ATOM 671 O O . PRO A 1 87 ? -8.349 -24.934 -9.861 1.00 60.72 87 PRO A O 1
#

Organism: NCBI:txid1475481

Foldseek 3Di:
DCVVVVVVVVVVVVVVVVVVVVVVVVQPDQPDDPVQADPNFGAAPPPRHTADPVCCVVRVNDNHHPVVVVVVVVVVVVCLVPDPPND

Sequence (87 aa):
MADVIDQANDLADSERSALVRLQVARGQQPRVPPQHATDGRRICIDCGEPISHQRLAAVPNAVACTDCEAAAEHRDRHHRRRSPWAP

Secondary structure (DSSP, 8-state):
--HHHHHHHHHHHHHHHHHHHHHHHHHHS-SS-GGGEETTEEB-TTT-PBPPHHHHHH-TT--S-HHHHHHHHHHHHHHHHHSTT--

pLDDT: mean 80.89, std 12.65, range [52.56, 96.5]

InterPro domains:
  IPR000962 Zinc finger, DksA/TraR C4-type [PF01258] (42-74)

Radius of gyration: 20.25 Å; chains: 1; bounding box: 53×38×39 Å